Protein AF-A0A212D2F6-F1 (afdb_monomer_lite)

Organism: Cervus elaphus hippelaphus (NCBI:txid46360)

Foldseek 3Di:
DVQLQVQQQVLCVQQDDDPPDNGDGDDDDPDPDDDPVPPPDDDAPVVLSSVVSSVVSCCVVPVVPD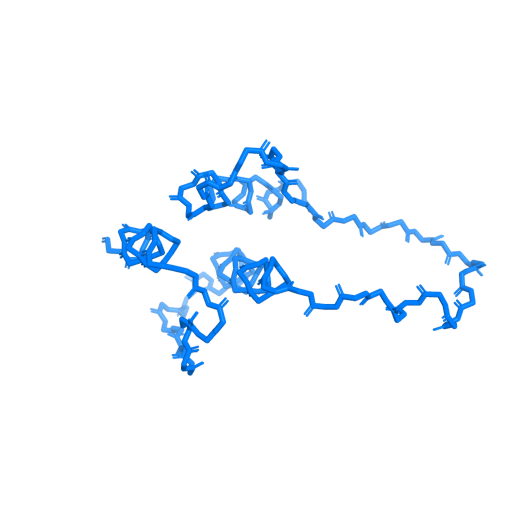PDDDDDPSCVRPDPSSVVSNVVSVD

Structure (mmCIF, N/CA/C/O backbone):
data_AF-A0A212D2F6-F1
#
_entry.id   AF-A0A212D2F6-F1
#
loop_
_atom_site.group_PDB
_atom_site.id
_atom_site.type_symbol
_atom_site.label_atom_id
_atom_site.label_alt_id
_atom_site.label_comp_id
_atom_site.label_asym_id
_atom_site.label_entity_id
_atom_site.label_seq_id
_atom_site.pdbx_PDB_ins_code
_atom_site.Cartn_x
_atom_site.Cartn_y
_atom_site.Cartn_z
_atom_site.occupancy
_atom_site.B_iso_or_equiv
_atom_site.auth_seq_id
_atom_site.auth_comp_id
_atom_site.auth_asym_id
_atom_site.auth_atom_id
_atom_site.pdbx_PDB_model_num
ATOM 1 N N . MET A 1 1 ? -8.514 5.526 14.166 1.00 77.62 1 MET A N 1
ATOM 2 C CA . MET A 1 1 ? -7.216 5.873 13.542 1.00 77.62 1 MET A CA 1
ATOM 3 C C . MET A 1 1 ? -6.162 4.790 13.714 1.00 77.62 1 MET A C 1
ATOM 5 O O . MET A 1 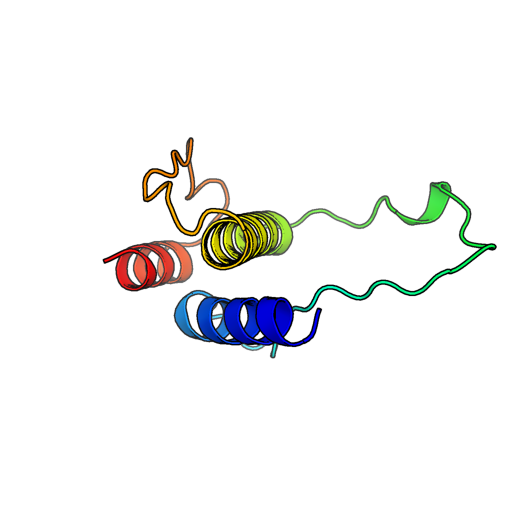1 ? -5.450 4.538 12.753 1.00 77.62 1 MET A O 1
ATOM 9 N N . GLU A 1 2 ? -6.064 4.128 14.873 1.00 85.25 2 GLU A N 1
ATOM 10 C CA . GLU A 1 2 ? -5.067 3.062 15.100 1.00 85.25 2 GLU A CA 1
ATOM 11 C C . GLU A 1 2 ? -5.165 1.898 14.102 1.00 85.25 2 GLU A C 1
ATOM 13 O O . GLU A 1 2 ? -4.144 1.464 13.581 1.00 85.25 2 GLU A O 1
ATOM 18 N N . GLU A 1 3 ? -6.379 1.447 13.776 1.00 87.38 3 GLU A N 1
ATOM 19 C CA . GLU A 1 3 ? -6.612 0.360 12.813 1.00 87.38 3 GLU A CA 1
ATOM 20 C C . GLU A 1 3 ? -6.091 0.694 11.407 1.00 87.38 3 GLU A C 1
ATOM 22 O O . GLU A 1 3 ? -5.298 -0.056 10.845 1.00 87.38 3 GLU A O 1
ATOM 27 N N . ILE A 1 4 ? -6.432 1.878 10.887 1.00 89.69 4 ILE A N 1
ATOM 28 C CA . ILE A 1 4 ? -5.936 2.369 9.592 1.00 89.69 4 ILE A CA 1
ATOM 29 C C . ILE A 1 4 ? -4.405 2.447 9.605 1.00 89.69 4 ILE A C 1
ATOM 31 O O . ILE A 1 4 ? -3.749 2.005 8.667 1.00 89.69 4 ILE A O 1
ATOM 35 N N . ASN A 1 5 ? -3.815 2.969 10.685 1.00 90.50 5 ASN A N 1
ATOM 36 C CA . ASN A 1 5 ? -2.361 3.063 10.808 1.00 90.50 5 ASN A CA 1
ATOM 37 C C . ASN A 1 5 ? -1.682 1.693 10.896 1.00 90.50 5 ASN A C 1
ATOM 39 O O . ASN A 1 5 ? -0.547 1.563 10.444 1.00 90.50 5 ASN A O 1
ATOM 43 N N . LYS A 1 6 ? -2.355 0.672 11.431 1.00 92.94 6 LYS A N 1
ATOM 44 C CA . LYS A 1 6 ? -1.860 -0.705 11.399 1.00 92.94 6 LYS A CA 1
ATOM 45 C C . LYS A 1 6 ? -1.791 -1.222 9.959 1.00 92.94 6 LYS A C 1
ATOM 47 O O . LYS A 1 6 ? -0.715 -1.629 9.533 1.00 92.94 6 LYS A O 1
ATOM 52 N N . ILE A 1 7 ? -2.877 -1.093 9.194 1.00 91.25 7 ILE A N 1
ATOM 53 C CA . ILE A 1 7 ? -2.926 -1.515 7.783 1.00 91.25 7 ILE A CA 1
ATOM 54 C C . ILE A 1 7 ? -1.874 -0.765 6.956 1.00 91.25 7 ILE A C 1
ATOM 56 O O . ILE A 1 7 ? -1.115 -1.369 6.204 1.00 91.25 7 ILE A O 1
ATOM 60 N N . ILE A 1 8 ? -1.759 0.553 7.146 1.00 92.56 8 ILE A N 1
ATOM 61 C CA . ILE A 1 8 ? -0.745 1.377 6.476 1.00 92.56 8 ILE A CA 1
ATOM 62 C C . ILE A 1 8 ? 0.673 0.864 6.759 1.00 92.56 8 ILE A C 1
ATOM 64 O O . ILE A 1 8 ? 1.486 0.786 5.839 1.00 92.56 8 ILE A O 1
ATOM 68 N N . ARG A 1 9 ? 0.990 0.530 8.017 1.00 92.75 9 ARG A N 1
ATOM 69 C CA . ARG A 1 9 ? 2.315 0.022 8.405 1.00 92.75 9 ARG A CA 1
ATOM 70 C C . ARG A 1 9 ? 2.602 -1.339 7.778 1.00 92.75 9 ARG A C 1
ATOM 72 O O . ARG A 1 9 ? 3.723 -1.558 7.318 1.00 92.75 9 ARG A O 1
ATOM 79 N N . ASP A 1 10 ? 1.608 -2.218 7.745 1.00 91.38 10 ASP A N 1
ATOM 80 C CA . ASP A 1 10 ? 1.735 -3.557 7.169 1.00 91.38 10 ASP A CA 1
ATOM 81 C C . ASP A 1 10 ? 1.954 -3.476 5.649 1.00 91.38 10 ASP A C 1
ATOM 83 O O . ASP A 1 10 ? 2.930 -4.029 5.131 1.00 91.38 10 ASP A O 1
ATOM 87 N N . LEU A 1 11 ? 1.142 -2.675 4.951 1.00 90.44 11 LEU A N 1
ATOM 88 C CA . LEU A 1 11 ? 1.304 -2.406 3.522 1.00 90.44 11 LEU A CA 1
ATOM 89 C C . LEU A 1 11 ? 2.662 -1.758 3.224 1.00 90.44 11 LEU A C 1
ATOM 91 O O . LEU A 1 11 ? 3.393 -2.258 2.373 1.00 90.44 11 LEU A O 1
ATOM 95 N N . TRP A 1 12 ? 3.059 -0.721 3.970 1.00 91.06 12 TRP A N 1
ATOM 96 C CA . TRP A 1 12 ? 4.347 -0.042 3.785 1.00 91.06 12 TRP A CA 1
ATOM 97 C C . TRP A 1 12 ? 5.535 -0.998 3.867 1.00 91.06 12 TRP A C 1
ATOM 99 O O . TRP A 1 12 ? 6.402 -0.971 2.997 1.00 91.06 12 TRP A O 1
ATOM 109 N N . ARG A 1 13 ? 5.561 -1.878 4.874 1.00 89.31 13 ARG A N 1
ATOM 110 C CA . ARG A 1 13 ? 6.631 -2.873 5.044 1.00 89.31 13 ARG A CA 1
ATOM 111 C C . ARG A 1 13 ? 6.662 -3.916 3.930 1.00 89.31 13 ARG A C 1
ATOM 113 O O . ARG A 1 13 ? 7.728 -4.452 3.635 1.00 89.31 13 ARG A O 1
ATOM 120 N N . SER A 1 14 ? 5.513 -4.217 3.331 1.00 87.50 14 SER A N 1
ATOM 121 C CA . SER A 1 14 ? 5.430 -5.160 2.214 1.00 87.50 14 SER A CA 1
ATOM 122 C C . SER A 1 14 ? 5.892 -4.546 0.886 1.00 87.50 14 SER A C 1
ATOM 124 O O . SER A 1 14 ? 6.513 -5.243 0.082 1.00 87.50 14 SER A O 1
ATOM 126 N N . THR A 1 15 ? 5.653 -3.245 0.678 1.00 88.31 15 THR A N 1
ATOM 127 C CA . THR A 1 15 ? 5.880 -2.575 -0.610 1.00 88.31 15 THR A CA 1
ATOM 128 C C . THR A 1 15 ? 7.160 -1.749 -0.680 1.00 88.31 15 THR A C 1
ATOM 130 O O . THR A 1 15 ? 7.771 -1.699 -1.740 1.00 88.31 15 THR A O 1
ATOM 133 N N . TYR A 1 16 ? 7.561 -1.074 0.404 1.00 89.25 16 TYR A N 1
ATOM 134 C CA . TYR A 1 16 ? 8.725 -0.188 0.395 1.00 89.25 16 TYR A CA 1
ATOM 135 C C . TYR A 1 16 ? 10.015 -0.956 0.685 1.00 89.25 16 TYR A C 1
ATOM 137 O O . TYR A 1 16 ? 10.127 -1.642 1.700 1.00 89.25 16 TYR A O 1
ATOM 145 N N . ARG A 1 17 ? 11.013 -0.811 -0.188 1.00 88.00 17 ARG A N 1
ATOM 146 C CA . ARG A 1 17 ? 12.326 -1.470 -0.068 1.00 88.00 17 ARG A CA 1
ATOM 147 C C . ARG A 1 17 ? 13.459 -0.559 0.398 1.00 88.00 17 ARG A C 1
ATOM 149 O O . ARG A 1 17 ? 14.547 -1.046 0.694 1.00 88.00 17 ARG A O 1
ATOM 156 N N . GLY A 1 18 ? 13.212 0.744 0.519 1.00 84.25 18 GLY A N 1
ATOM 157 C CA . GLY A 1 18 ? 14.204 1.680 1.047 1.00 84.25 18 GLY A CA 1
ATOM 158 C C . GLY A 1 18 ? 14.451 1.492 2.550 1.00 84.25 18 GLY A C 1
ATOM 159 O O . GLY A 1 18 ? 13.551 1.139 3.308 1.00 84.25 18 GLY A O 1
ATOM 160 N N . GLN A 1 19 ? 15.680 1.759 2.998 1.00 82.56 19 GLN A N 1
ATOM 161 C CA . GLN A 1 19 ? 16.081 1.680 4.416 1.00 82.56 19 GLN A CA 1
ATOM 162 C C . GLN A 1 19 ? 15.941 3.016 5.167 1.00 82.56 19 GLN A C 1
ATOM 164 O O . GLN A 1 19 ? 16.222 3.110 6.357 1.00 82.56 19 GLN A O 1
ATOM 169 N N . ASP A 1 20 ? 15.533 4.069 4.467 1.00 85.06 20 ASP A N 1
ATOM 170 C CA . ASP A 1 20 ? 15.447 5.450 4.944 1.00 85.06 20 ASP A CA 1
ATOM 171 C C . ASP A 1 20 ? 14.103 5.797 5.606 1.00 85.06 20 ASP A C 1
ATOM 173 O O . ASP A 1 20 ? 13.983 6.855 6.227 1.00 85.06 20 ASP A O 1
ATOM 177 N N . ILE A 1 21 ? 13.087 4.934 5.483 1.00 86.75 21 ILE A N 1
ATOM 178 C CA . ILE A 1 21 ? 11.808 5.068 6.189 1.00 86.75 21 ILE A CA 1
ATOM 179 C C . ILE A 1 21 ? 11.415 3.744 6.822 1.00 86.75 21 ILE A C 1
ATOM 181 O O . ILE A 1 21 ? 11.168 2.763 6.127 1.00 86.75 21 ILE A O 1
ATOM 185 N N . GLU A 1 22 ? 11.223 3.769 8.135 1.00 86.25 22 GLU A N 1
ATOM 186 C CA . GLU A 1 22 ? 10.724 2.617 8.879 1.00 86.25 22 GLU A CA 1
ATOM 187 C C . GLU A 1 22 ? 9.211 2.402 8.697 1.00 86.25 22 GLU A C 1
ATOM 189 O O . GLU A 1 22 ? 8.757 1.280 8.474 1.00 86.25 22 GLU A O 1
ATOM 194 N N . TYR A 1 23 ? 8.417 3.472 8.800 1.00 86.75 23 TYR A N 1
ATOM 195 C CA . TYR A 1 23 ? 6.972 3.435 8.595 1.00 86.75 23 TYR A CA 1
ATOM 196 C C . TYR A 1 23 ? 6.408 4.810 8.235 1.00 86.75 23 TYR A C 1
ATOM 198 O O . TYR A 1 23 ? 7.024 5.849 8.481 1.00 86.75 23 TYR A O 1
ATOM 206 N N . ILE A 1 24 ? 5.191 4.800 7.699 1.00 89.62 24 ILE A N 1
ATOM 207 C CA . ILE A 1 24 ? 4.340 5.979 7.549 1.00 89.62 24 ILE A CA 1
ATOM 208 C C . ILE A 1 24 ? 3.082 5.805 8.406 1.00 89.62 24 ILE A C 1
ATOM 210 O O . ILE A 1 24 ? 2.667 4.684 8.698 1.00 89.62 24 ILE A O 1
ATOM 214 N N . GLU A 1 25 ? 2.485 6.911 8.836 1.00 88.81 25 GLU A N 1
ATOM 215 C CA . GLU A 1 25 ? 1.221 6.908 9.570 1.00 88.81 25 GLU A CA 1
ATOM 216 C C . GLU A 1 25 ? 0.459 8.213 9.345 1.00 88.81 25 GLU A C 1
ATOM 218 O O . GLU A 1 25 ? 1.044 9.253 9.034 1.00 88.81 25 GLU A O 1
ATOM 223 N N . ILE A 1 26 ? -0.855 8.158 9.531 1.00 85.81 26 ILE A N 1
ATOM 224 C CA . ILE A 1 26 ? -1.717 9.331 9.561 1.00 85.81 26 ILE A CA 1
ATOM 225 C C . ILE A 1 26 ? -1.837 9.793 11.012 1.00 85.81 26 ILE A C 1
ATOM 227 O O . ILE A 1 26 ? -2.264 9.035 11.887 1.00 85.81 26 ILE A O 1
ATOM 231 N N . ARG A 1 27 ? -1.509 11.063 11.251 1.00 82.38 27 ARG A N 1
ATOM 232 C CA . ARG A 1 27 ? -1.777 11.759 12.512 1.00 82.38 27 ARG A CA 1
ATOM 233 C C . ARG A 1 27 ? -2.873 12.789 12.296 1.00 82.38 27 ARG A C 1
ATOM 235 O O . ARG A 1 27 ? -2.851 13.516 11.306 1.00 82.38 27 ARG A O 1
ATOM 242 N N . SER A 1 28 ? -3.828 12.831 13.214 1.00 71.25 28 SER A N 1
ATOM 243 C CA . SER A 1 28 ? -4.892 13.831 13.240 1.00 71.25 28 SER A CA 1
ATOM 244 C C . SER A 1 28 ? -4.769 14.631 14.532 1.00 71.25 28 SER A C 1
ATOM 246 O O . SER A 1 28 ? -5.534 14.417 15.470 1.00 71.25 28 SER A O 1
ATOM 248 N N . ASP A 1 29 ? -3.773 15.509 14.590 1.00 69.81 29 ASP A N 1
ATOM 249 C CA . ASP A 1 29 ? -3.664 16.487 15.668 1.00 69.81 29 ASP A CA 1
ATOM 250 C C . ASP A 1 29 ? -4.509 17.711 15.285 1.00 69.81 29 ASP A C 1
ATOM 252 O O . ASP A 1 29 ? -4.465 18.182 14.144 1.00 69.81 29 ASP A O 1
ATOM 256 N N . ALA A 1 30 ? -5.325 18.209 16.214 1.00 55.75 30 ALA A N 1
ATOM 257 C CA . ALA A 1 30 ? -6.090 19.439 16.031 1.00 55.75 30 ALA A CA 1
ATOM 258 C C . ALA A 1 30 ? -5.161 20.649 16.226 1.00 55.75 30 ALA A C 1
ATOM 260 O O . ALA A 1 30 ? -5.209 21.319 17.251 1.00 55.75 30 ALA A O 1
ATOM 261 N N . ASP A 1 31 ? -4.258 20.891 15.275 1.00 55.03 31 ASP A N 1
ATOM 262 C CA . ASP A 1 31 ? -3.310 22.004 15.361 1.00 55.03 31 ASP A CA 1
ATOM 263 C C . ASP A 1 31 ? -3.934 23.295 14.805 1.00 55.03 31 ASP A C 1
ATOM 265 O O . ASP A 1 31 ? -3.987 23.524 13.594 1.00 55.03 31 ASP A O 1
ATOM 269 N N . GLU A 1 32 ? -4.398 24.163 15.707 1.00 55.59 32 GLU A N 1
ATOM 270 C CA . GLU A 1 32 ? -5.024 25.461 15.402 1.00 55.59 32 GLU A CA 1
ATOM 271 C C . GLU A 1 32 ? -4.055 26.519 14.817 1.00 55.59 32 GLU A C 1
ATOM 273 O O . GLU A 1 32 ? -4.488 27.629 14.523 1.00 55.59 32 GLU A O 1
ATOM 278 N N . ASN A 1 33 ? -2.760 26.227 14.608 1.00 54.81 33 ASN A N 1
ATOM 279 C CA . ASN A 1 33 ? -1.746 27.273 14.364 1.00 54.81 33 ASN A CA 1
ATOM 280 C C . ASN A 1 33 ? -0.730 27.038 13.222 1.00 54.81 33 ASN A C 1
ATOM 282 O O . ASN A 1 33 ? 0.312 27.694 13.194 1.00 54.81 33 ASN A O 1
ATOM 286 N N . VAL A 1 34 ? -0.989 26.165 12.239 1.00 58.16 34 VAL A N 1
ATOM 287 C CA . VAL A 1 34 ? -0.020 25.938 11.141 1.00 58.16 34 VAL A CA 1
ATOM 288 C C . VAL A 1 34 ? -0.377 26.719 9.869 1.00 58.16 34 VAL A C 1
ATOM 290 O O . VAL A 1 34 ? -1.277 26.350 9.112 1.00 58.16 34 VAL A O 1
ATOM 293 N N . SER A 1 35 ? 0.385 27.784 9.601 1.00 58.03 35 SER A N 1
ATOM 294 C CA . SER A 1 35 ? 0.322 28.599 8.381 1.00 58.03 35 SER A CA 1
ATOM 295 C C . SER A 1 35 ? 0.525 27.762 7.107 1.00 58.03 35 SER A C 1
ATOM 297 O O . SER A 1 35 ? 1.486 27.003 6.977 1.00 58.03 35 SER A O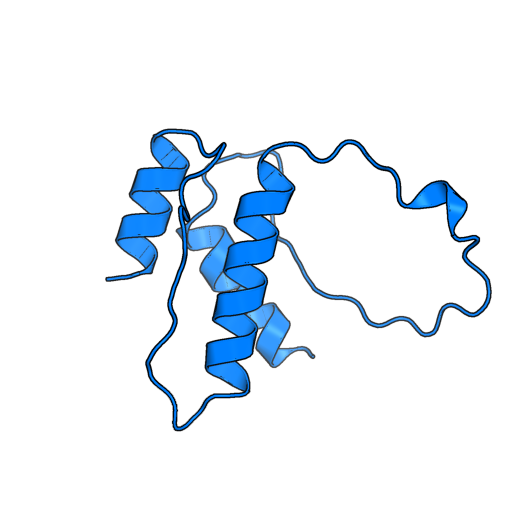 1
ATOM 299 N N . ALA A 1 36 ? -0.363 27.939 6.123 1.00 58.41 36 ALA A N 1
ATOM 300 C CA . ALA A 1 36 ? -0.443 27.156 4.880 1.00 58.41 36 ALA A CA 1
ATOM 301 C C . ALA A 1 36 ? 0.820 27.178 3.984 1.00 58.41 36 ALA A C 1
ATOM 303 O O . ALA A 1 36 ? 0.921 26.393 3.040 1.00 58.41 36 ALA A O 1
ATOM 304 N N . SER A 1 37 ? 1.786 28.052 4.267 1.00 54.69 37 SER A N 1
ATOM 305 C CA . SER A 1 37 ? 3.004 28.264 3.481 1.00 54.69 37 SER A CA 1
ATOM 306 C C . SER A 1 37 ? 4.077 27.177 3.642 1.00 54.69 37 SER A C 1
ATOM 308 O O . SER A 1 37 ? 4.892 27.018 2.738 1.00 54.69 37 SER A O 1
ATOM 310 N N . ASP A 1 38 ? 4.068 26.390 4.727 1.00 54.88 38 ASP A N 1
ATOM 311 C CA . ASP A 1 38 ? 5.123 25.393 5.020 1.00 54.88 38 ASP A CA 1
ATOM 312 C C . ASP A 1 38 ? 4.883 23.996 4.411 1.00 54.88 38 ASP A C 1
ATOM 314 O O . ASP A 1 38 ? 5.714 23.088 4.516 1.00 54.88 38 ASP A O 1
ATOM 318 N N . LYS A 1 39 ? 3.742 23.792 3.738 1.00 57.31 39 LYS A N 1
ATOM 319 C CA . LYS A 1 39 ? 3.366 22.483 3.173 1.00 57.31 39 LYS A CA 1
ATOM 320 C C . LYS A 1 39 ? 4.000 22.177 1.814 1.00 57.31 39 LYS A C 1
ATOM 322 O O . LYS A 1 39 ? 3.832 21.071 1.309 1.00 57.31 39 LYS A O 1
ATOM 327 N N . ARG A 1 40 ? 4.754 23.097 1.201 1.00 49.31 40 ARG A N 1
ATOM 328 C CA . ARG A 1 40 ? 5.420 22.848 -0.092 1.00 49.31 40 ARG A CA 1
ATOM 329 C C . ARG A 1 40 ? 6.774 22.158 0.105 1.00 49.31 40 ARG A C 1
ATOM 331 O O . ARG A 1 40 ? 7.814 22.694 -0.259 1.00 49.31 40 ARG A O 1
ATOM 338 N N . ARG A 1 41 ? 6.767 20.966 0.707 1.00 52.44 41 ARG A N 1
ATOM 339 C CA . ARG A 1 41 ? 7.960 20.111 0.809 1.00 52.44 41 ARG A CA 1
ATOM 340 C C . ARG A 1 41 ? 8.144 19.315 -0.483 1.00 52.44 41 ARG A C 1
ATOM 342 O O . ARG A 1 41 ? 7.172 18.951 -1.132 1.00 52.44 41 ARG A O 1
ATOM 349 N N . ASN A 1 42 ? 9.399 19.091 -0.861 1.00 46.41 42 ASN A N 1
ATOM 350 C CA . ASN A 1 42 ? 9.819 18.431 -2.096 1.00 46.41 42 ASN A CA 1
ATOM 351 C C . ASN A 1 42 ? 9.134 17.056 -2.263 1.00 46.41 42 ASN A C 1
ATOM 353 O O . ASN A 1 42 ? 9.456 16.105 -1.550 1.00 46.41 42 ASN A O 1
ATOM 357 N N . TYR A 1 43 ? 8.166 16.969 -3.177 1.00 47.38 43 TYR A N 1
ATOM 358 C CA . TYR A 1 43 ? 7.341 15.785 -3.426 1.00 47.38 43 TYR A CA 1
ATOM 359 C C . TYR A 1 43 ? 8.111 14.760 -4.271 1.00 47.38 43 TYR A C 1
ATOM 361 O O . TYR A 1 43 ? 7.832 14.572 -5.450 1.00 47.38 43 TYR A O 1
ATOM 369 N N . ASN A 1 44 ? 9.121 14.119 -3.686 1.00 54.50 44 ASN A N 1
ATOM 370 C CA . ASN A 1 44 ? 9.809 12.998 -4.326 1.00 54.50 44 ASN A CA 1
ATOM 371 C C . ASN A 1 44 ? 8.994 11.706 -4.168 1.00 54.50 44 ASN A C 1
ATOM 373 O O . ASN A 1 44 ? 8.356 11.521 -3.132 1.00 54.50 44 ASN A O 1
ATOM 377 N N . TYR A 1 45 ? 9.059 10.840 -5.190 1.00 58.12 45 TYR A N 1
ATOM 378 C CA . TYR A 1 45 ? 8.716 9.402 -5.266 1.00 58.12 45 TYR A CA 1
ATOM 379 C C . TYR A 1 45 ? 7.966 8.777 -4.065 1.00 58.12 45 TYR A C 1
ATOM 381 O O . TYR A 1 45 ? 6.851 8.280 -4.216 1.00 58.12 45 TYR A O 1
ATOM 389 N N . ARG A 1 46 ? 8.544 8.853 -2.861 1.00 58.69 46 ARG A N 1
ATOM 390 C CA . ARG A 1 46 ? 7.979 8.426 -1.570 1.00 58.69 46 ARG A CA 1
ATOM 391 C C . ARG A 1 46 ? 6.534 8.889 -1.346 1.00 58.69 46 ARG A C 1
ATOM 393 O O . ARG A 1 46 ? 5.747 8.147 -0.770 1.00 58.69 46 ARG A O 1
ATOM 400 N N . VAL A 1 47 ? 6.161 10.084 -1.814 1.00 67.38 47 VAL A N 1
ATOM 401 C CA . VAL A 1 47 ? 4.783 10.593 -1.681 1.00 67.38 47 VAL A CA 1
ATOM 402 C C . VAL A 1 47 ? 3.800 9.819 -2.563 1.00 67.38 47 VAL A C 1
ATOM 404 O O . VAL A 1 47 ? 2.665 9.606 -2.142 1.00 67.38 47 VAL A O 1
ATOM 407 N N . VAL A 1 48 ? 4.217 9.357 -3.749 1.00 75.44 48 VAL A N 1
ATOM 408 C CA . VAL A 1 48 ? 3.349 8.577 -4.648 1.00 75.44 48 VAL A CA 1
ATOM 409 C C . VAL A 1 48 ? 3.013 7.236 -4.003 1.00 75.44 48 VAL A C 1
ATOM 411 O O . VAL A 1 48 ? 1.832 6.947 -3.806 1.00 75.44 48 VAL A O 1
ATOM 414 N N . LEU A 1 49 ? 4.029 6.481 -3.568 1.00 82.44 49 LEU A N 1
ATOM 415 C CA . LEU A 1 49 ? 3.828 5.197 -2.889 1.00 82.44 49 LEU A CA 1
ATOM 416 C C . LEU A 1 49 ? 3.029 5.360 -1.587 1.00 82.44 49 LEU A C 1
ATOM 418 O O . LEU A 1 49 ? 2.071 4.625 -1.356 1.00 82.44 49 LEU A O 1
ATOM 422 N N . ALA A 1 50 ? 3.357 6.370 -0.772 1.00 84.62 50 ALA A N 1
ATOM 423 C CA . ALA A 1 50 ? 2.612 6.659 0.452 1.00 84.62 50 ALA A CA 1
ATOM 424 C C . ALA A 1 50 ? 1.136 6.973 0.164 1.00 84.62 50 ALA A C 1
ATOM 426 O O . ALA A 1 50 ? 0.252 6.471 0.856 1.00 84.62 50 ALA A O 1
ATOM 427 N N . SER A 1 51 ? 0.851 7.764 -0.877 1.00 85.94 51 SER A N 1
ATOM 428 C CA . SER A 1 51 ? -0.525 8.092 -1.260 1.00 85.94 51 SER A CA 1
ATOM 429 C C . SER A 1 51 ? -1.316 6.861 -1.703 1.00 85.94 51 SER A C 1
ATOM 431 O O . SER A 1 51 ? -2.501 6.753 -1.390 1.00 85.94 51 SER A O 1
ATOM 433 N N . LEU A 1 52 ? -0.666 5.917 -2.388 1.00 87.31 52 LEU A N 1
ATOM 434 C CA . LEU A 1 52 ? -1.290 4.680 -2.837 1.00 87.31 52 LEU A CA 1
ATOM 435 C C . LEU A 1 52 ? -1.632 3.762 -1.658 1.00 87.31 52 LEU A C 1
ATOM 437 O O . LEU A 1 52 ? -2.765 3.301 -1.550 1.00 87.31 52 LEU A O 1
ATOM 441 N N . ILE A 1 53 ? -0.684 3.570 -0.741 1.00 89.94 53 ILE A N 1
ATOM 442 C CA . ILE A 1 53 ? -0.876 2.763 0.471 1.00 89.94 53 ILE A CA 1
ATOM 443 C C . ILE A 1 53 ? -1.996 3.331 1.342 1.00 89.94 53 ILE A C 1
ATOM 445 O O . ILE A 1 53 ? -2.843 2.584 1.823 1.00 89.94 53 ILE A O 1
ATOM 449 N N . ILE A 1 54 ? -2.048 4.655 1.509 1.00 89.94 54 ILE A N 1
ATOM 450 C CA . ILE A 1 54 ? -3.122 5.303 2.269 1.00 89.94 54 ILE A CA 1
ATOM 451 C C . ILE A 1 54 ? -4.483 5.050 1.608 1.00 89.94 54 ILE A C 1
ATOM 453 O O . ILE A 1 54 ? -5.444 4.741 2.306 1.00 89.94 54 ILE A O 1
ATOM 457 N N . ARG A 1 55 ? -4.584 5.137 0.273 1.00 89.31 55 ARG A N 1
ATOM 458 C CA . ARG A 1 55 ? -5.836 4.834 -0.444 1.00 89.31 55 ARG A CA 1
ATOM 459 C C . ARG A 1 55 ? -6.269 3.383 -0.254 1.00 89.31 55 ARG A C 1
ATOM 461 O O . ARG A 1 55 ? -7.449 3.155 -0.013 1.00 89.31 55 ARG A O 1
ATOM 468 N N . LEU A 1 56 ? -5.332 2.436 -0.325 1.00 87.94 56 LEU A N 1
ATOM 469 C CA . LEU A 1 56 ? -5.598 1.015 -0.089 1.00 87.94 56 LEU A CA 1
ATOM 470 C C . LEU A 1 56 ? -6.099 0.774 1.339 1.00 87.94 56 LEU A C 1
ATOM 472 O O . LEU A 1 56 ? -7.163 0.191 1.514 1.00 87.94 56 LEU A O 1
ATOM 476 N N . ALA A 1 57 ? -5.409 1.312 2.347 1.00 89.06 57 A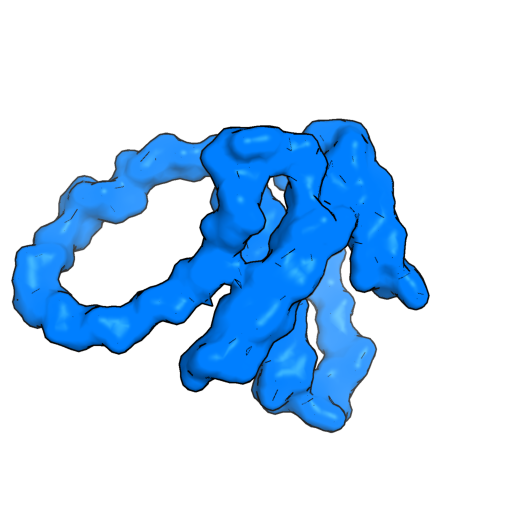LA A N 1
ATOM 477 C CA . ALA A 1 57 ? -5.806 1.155 3.745 1.00 89.06 57 ALA A CA 1
ATOM 478 C C . ALA A 1 57 ? -7.180 1.776 4.048 1.00 89.06 57 ALA A C 1
ATOM 480 O O . ALA A 1 57 ? -7.980 1.213 4.796 1.00 89.06 57 ALA A O 1
ATOM 481 N N . LEU A 1 58 ? -7.480 2.935 3.453 1.00 88.94 58 LEU A N 1
ATOM 482 C CA . LEU A 1 58 ? -8.795 3.563 3.578 1.00 88.94 58 LEU A CA 1
ATOM 483 C C . LEU A 1 58 ? -9.881 2.739 2.882 1.00 88.94 58 LEU A C 1
ATOM 485 O O . LEU A 1 58 ? -10.959 2.582 3.448 1.00 88.94 58 LEU A O 1
ATOM 489 N N . ALA A 1 59 ? -9.610 2.205 1.689 1.00 87.62 59 ALA A N 1
ATOM 490 C CA . ALA A 1 59 ? -10.548 1.336 0.989 1.00 87.62 59 ALA A CA 1
ATOM 491 C C . ALA A 1 59 ? -10.833 0.065 1.804 1.00 87.62 59 ALA A C 1
ATOM 493 O O . ALA A 1 59 ? -11.990 -0.273 2.017 1.00 87.62 59 ALA A O 1
ATOM 494 N N . GLU A 1 60 ? -9.807 -0.584 2.350 1.00 85.00 60 GLU A N 1
ATOM 495 C CA . GLU A 1 60 ? -9.973 -1.772 3.194 1.00 85.00 60 GLU A CA 1
ATOM 496 C C . GLU A 1 60 ? -10.810 -1.480 4.450 1.00 85.00 60 GLU A C 1
ATOM 498 O O . GLU A 1 60 ? -11.713 -2.241 4.790 1.00 85.00 60 GLU A O 1
ATOM 503 N N . THR A 1 61 ? -10.578 -0.334 5.098 1.00 85.31 61 THR A N 1
ATOM 504 C CA . THR A 1 61 ? -11.280 0.026 6.342 1.00 85.31 61 THR A CA 1
ATOM 505 C C . THR A 1 61 ? -12.722 0.490 6.106 1.00 85.31 61 THR A C 1
ATOM 507 O O . THR A 1 61 ? -13.623 0.154 6.872 1.00 85.31 61 THR A O 1
ATOM 510 N N . PHE A 1 62 ? -12.962 1.307 5.075 1.00 84.56 62 PHE A N 1
ATOM 511 C CA . PHE A 1 62 ? -14.246 1.995 4.881 1.00 84.56 62 PHE A CA 1
ATOM 512 C C . PHE A 1 62 ? -15.123 1.378 3.788 1.00 84.56 62 PHE A C 1
ATOM 514 O O . PHE A 1 62 ? -16.331 1.617 3.773 1.00 84.56 62 PHE A O 1
ATOM 521 N N . CYS A 1 63 ? -14.558 0.583 2.879 1.00 82.19 63 CYS A N 1
ATOM 522 C CA . CYS A 1 63 ? -15.275 -0.006 1.750 1.00 82.19 63 CYS A CA 1
ATOM 523 C C . CYS A 1 63 ? -15.555 -1.504 1.950 1.00 82.19 63 CYS A C 1
ATOM 525 O O . CYS A 1 63 ? -15.441 -2.276 1.002 1.00 82.19 63 CYS A O 1
ATOM 527 N N . LEU A 1 64 ? -16.015 -1.903 3.146 1.00 66.19 64 LEU A N 1
ATOM 528 C CA . LEU A 1 64 ? -16.313 -3.297 3.544 1.00 66.19 64 LEU A CA 1
ATOM 529 C C . LEU A 1 64 ? -17.213 -4.093 2.563 1.00 66.19 64 LEU A C 1
ATOM 531 O O . LEU A 1 64 ? -17.257 -5.319 2.625 1.00 66.19 64 LEU A O 1
ATOM 535 N N . ASN A 1 65 ? -17.904 -3.423 1.632 1.00 70.12 65 ASN A N 1
ATOM 536 C CA . ASN A 1 65 ? -18.767 -4.031 0.611 1.00 70.12 65 ASN A CA 1
ATOM 537 C C . ASN A 1 65 ? -18.420 -3.632 -0.841 1.00 70.12 65 ASN A C 1
ATOM 539 O O . ASN A 1 65 ? -19.196 -3.926 -1.749 1.00 70.12 65 ASN A O 1
ATOM 543 N N . CYS A 1 66 ? -17.283 -2.974 -1.087 1.00 67.12 66 CYS A N 1
ATOM 544 C CA . CYS A 1 66 ? -16.813 -2.630 -2.431 1.00 67.12 66 CYS A CA 1
ATOM 545 C C . CYS A 1 66 ? -15.380 -3.143 -2.627 1.00 67.12 66 CYS A C 1
ATOM 547 O O . CYS A 1 66 ? -14.417 -2.488 -2.244 1.00 67.12 66 CYS A O 1
ATOM 549 N N . GLY A 1 67 ? -15.244 -4.326 -3.232 1.00 69.81 67 GLY A N 1
ATOM 550 C CA . GLY A 1 67 ? -13.951 -4.965 -3.514 1.00 69.81 67 GLY A CA 1
ATOM 551 C C . GLY A 1 67 ? -13.288 -4.510 -4.818 1.00 69.81 67 GLY A C 1
ATOM 552 O O . GLY A 1 67 ? -12.486 -5.251 -5.375 1.00 69.81 67 GLY A O 1
ATOM 553 N N . ILE A 1 68 ? -13.664 -3.346 -5.358 1.00 81.88 68 ILE A N 1
ATOM 554 C CA . ILE A 1 68 ? -13.123 -2.837 -6.623 1.00 81.88 68 ILE A CA 1
ATOM 555 C C . ILE A 1 68 ? -12.433 -1.503 -6.362 1.00 81.88 68 ILE A C 1
ATOM 557 O O . ILE A 1 68 ? -13.076 -0.520 -5.995 1.00 81.88 68 ILE A O 1
ATOM 561 N N . LEU A 1 69 ? -11.125 -1.467 -6.611 1.00 82.88 69 LEU A N 1
ATOM 562 C CA . LEU A 1 69 ? -10.312 -0.259 -6.585 1.00 82.88 69 LEU A CA 1
ATOM 563 C C . LEU A 1 69 ? -9.566 -0.141 -7.915 1.00 82.88 69 LEU A C 1
ATOM 565 O O . LEU A 1 69 ? -8.808 -1.031 -8.289 1.00 82.88 69 LEU A O 1
ATOM 569 N N . ALA A 1 70 ? -9.789 0.958 -8.633 1.00 85.88 70 ALA A N 1
ATOM 570 C CA . ALA A 1 70 ? -9.059 1.265 -9.856 1.00 85.88 70 ALA A CA 1
ATOM 571 C C . ALA A 1 70 ? -7.855 2.154 -9.528 1.00 85.88 70 ALA A C 1
ATOM 573 O O . ALA A 1 70 ? -7.995 3.180 -8.858 1.00 85.88 70 ALA A O 1
ATOM 574 N N . LEU A 1 71 ? -6.680 1.759 -10.010 1.00 86.50 71 LEU A N 1
ATOM 575 C CA . LEU A 1 71 ? -5.434 2.497 -9.855 1.00 86.50 71 LEU A CA 1
ATOM 576 C C . LEU A 1 71 ? -4.935 2.884 -11.246 1.00 86.50 71 LEU A C 1
ATOM 578 O O . LEU A 1 71 ? -4.563 2.009 -12.022 1.00 86.50 71 LEU A O 1
ATOM 582 N N . ASP A 1 72 ? -4.961 4.177 -11.563 1.00 87.50 72 ASP A N 1
ATOM 583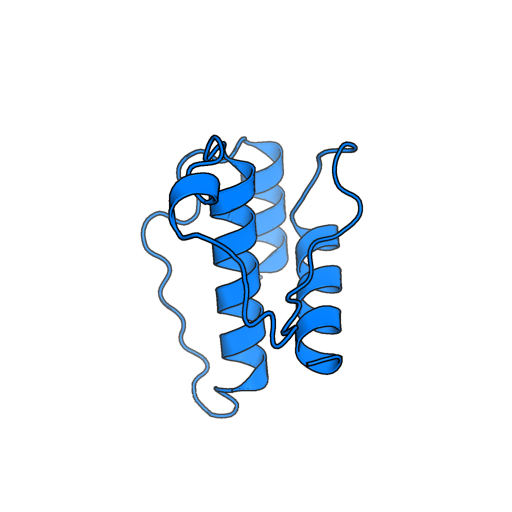 C CA . ASP A 1 72 ? -4.442 4.691 -12.832 1.00 87.50 72 ASP A CA 1
ATOM 584 C C . ASP A 1 72 ? -2.940 4.974 -12.699 1.00 87.50 72 ASP A C 1
ATOM 586 O O . ASP A 1 72 ? -2.525 5.696 -11.789 1.00 87.50 72 ASP A O 1
ATOM 590 N N . GLU A 1 73 ? -2.136 4.350 -13.561 1.00 87.62 73 GLU A N 1
ATOM 591 C CA . GLU A 1 73 ? -0.667 4.435 -13.577 1.00 87.62 73 GLU A CA 1
ATOM 592 C C . GLU A 1 73 ? 0.008 4.295 -12.182 1.00 87.62 73 GLU A C 1
ATOM 594 O O . GLU A 1 73 ? 0.805 5.157 -11.776 1.00 87.62 73 GLU A O 1
ATOM 599 N N . PRO A 1 74 ? -0.265 3.208 -11.417 1.00 85.50 74 PRO A N 1
ATOM 600 C CA . PRO A 1 74 ? 0.164 3.060 -10.017 1.00 85.50 74 PRO A CA 1
ATOM 601 C C . PRO A 1 74 ? 1.683 3.030 -9.817 1.00 85.50 74 PRO A C 1
ATOM 603 O O . PRO A 1 74 ? 2.166 3.226 -8.704 1.00 85.50 74 PRO A O 1
ATOM 606 N N . THR A 1 75 ? 2.440 2.781 -10.884 1.00 87.62 75 THR A N 1
ATOM 607 C CA . THR A 1 75 ? 3.901 2.672 -10.879 1.00 87.62 75 THR A CA 1
ATOM 608 C C . THR A 1 75 ? 4.609 3.977 -11.234 1.00 87.62 75 THR A C 1
ATOM 610 O O . THR A 1 75 ? 5.838 4.006 -11.305 1.00 87.62 75 THR A O 1
ATOM 613 N N . THR A 1 76 ? 3.867 5.064 -11.469 1.00 86.25 76 THR A N 1
ATOM 614 C CA . THR A 1 76 ? 4.439 6.363 -11.841 1.00 86.25 76 THR A CA 1
ATOM 615 C C . THR A 1 76 ? 5.485 6.812 -10.821 1.00 86.25 76 THR A C 1
ATOM 617 O O . THR A 1 76 ? 5.203 6.934 -9.631 1.00 86.25 76 THR A O 1
ATOM 620 N N . ASN A 1 77 ? 6.695 7.106 -11.301 1.00 80.25 77 ASN A N 1
ATOM 621 C CA . ASN A 1 77 ? 7.849 7.520 -10.498 1.00 80.25 77 ASN A CA 1
ATOM 622 C C . ASN A 1 77 ? 8.357 6.487 -9.474 1.00 80.25 77 ASN A C 1
ATOM 624 O O . ASN A 1 77 ? 9.183 6.871 -8.649 1.00 80.25 77 ASN A O 1
ATOM 628 N N . LEU A 1 78 ? 7.909 5.224 -9.506 1.00 83.56 78 LEU A N 1
ATOM 629 C CA . LEU A 1 78 ? 8.471 4.160 -8.667 1.00 83.56 78 LEU A CA 1
ATOM 630 C C . LEU A 1 78 ? 9.710 3.530 -9.328 1.00 83.56 78 LEU A C 1
ATOM 632 O O . LEU A 1 78 ? 9.789 3.419 -10.552 1.00 83.56 78 LEU A O 1
ATOM 636 N N . ASP A 1 79 ? 10.674 3.096 -8.516 1.00 87.00 79 ASP A N 1
ATOM 637 C CA . ASP A 1 79 ? 11.773 2.252 -8.992 1.00 87.00 79 ASP A CA 1
ATOM 638 C C . ASP A 1 79 ? 11.320 0.791 -9.172 1.00 87.00 79 ASP A C 1
ATOM 640 O O . ASP A 1 79 ? 10.246 0.378 -8.729 1.00 87.00 79 ASP A O 1
ATOM 644 N N . ARG A 1 80 ? 12.152 -0.014 -9.838 1.00 87.88 80 ARG A N 1
ATOM 645 C CA . ARG A 1 80 ? 11.808 -1.398 -10.183 1.00 87.88 80 ARG A CA 1
ATOM 646 C C . ARG A 1 80 ? 11.514 -2.272 -8.959 1.00 87.88 80 ARG A C 1
ATOM 648 O O . ARG A 1 80 ? 10.574 -3.059 -8.999 1.00 87.88 80 ARG A O 1
ATOM 655 N N . GLU A 1 81 ? 12.285 -2.127 -7.884 1.00 88.94 81 GLU A N 1
ATOM 656 C CA . GLU A 1 81 ? 12.121 -2.939 -6.671 1.00 88.94 81 GLU A CA 1
ATOM 657 C C . GLU A 1 81 ? 10.780 -2.664 -5.984 1.00 88.94 81 GLU A C 1
ATOM 659 O O . GLU A 1 81 ? 10.096 -3.589 -5.537 1.00 88.94 81 GLU A O 1
ATOM 664 N N . ASN A 1 82 ? 10.375 -1.394 -5.928 1.00 85.69 82 ASN A N 1
ATOM 665 C CA . ASN A 1 82 ? 9.107 -0.996 -5.333 1.00 85.69 82 ASN A CA 1
ATOM 666 C C . ASN A 1 82 ? 7.918 -1.297 -6.259 1.00 85.69 82 ASN A C 1
ATOM 668 O O . ASN A 1 82 ? 6.842 -1.609 -5.757 1.00 85.69 82 ASN A O 1
ATOM 672 N N . ILE A 1 83 ? 8.103 -1.303 -7.586 1.00 88.06 83 ILE A N 1
ATOM 673 C CA . ILE A 1 83 ? 7.100 -1.816 -8.539 1.00 88.06 83 ILE A CA 1
ATOM 674 C C . ILE A 1 83 ? 6.842 -3.306 -8.303 1.00 88.06 83 ILE A C 1
ATOM 676 O O . ILE A 1 83 ? 5.691 -3.712 -8.157 1.00 88.06 83 ILE A O 1
ATOM 680 N N . GLU A 1 84 ? 7.898 -4.120 -8.247 1.00 91.19 84 GLU A N 1
ATOM 681 C CA . GLU A 1 84 ? 7.781 -5.568 -8.033 1.00 91.19 84 GLU A CA 1
ATOM 682 C C . GLU A 1 84 ? 7.145 -5.866 -6.667 1.00 91.19 84 GLU A C 1
ATOM 684 O O . GLU A 1 84 ? 6.239 -6.690 -6.556 1.00 91.19 84 GLU A O 1
ATOM 689 N N . SER A 1 85 ? 7.548 -5.130 -5.632 1.00 87.81 85 SER A N 1
ATOM 690 C CA . SER A 1 85 ? 6.999 -5.287 -4.281 1.00 87.81 85 SER A CA 1
ATOM 691 C C . SER A 1 85 ? 5.538 -4.847 -4.180 1.00 87.81 85 SER A C 1
ATOM 693 O O . SER A 1 85 ? 4.749 -5.515 -3.517 1.00 87.81 85 SER A O 1
ATOM 695 N N . LEU A 1 86 ? 5.153 -3.768 -4.870 1.00 88.38 86 LEU A N 1
ATOM 696 C CA . LEU A 1 86 ? 3.758 -3.346 -4.983 1.00 88.38 86 LEU A CA 1
ATOM 697 C C . LEU A 1 86 ? 2.914 -4.395 -5.715 1.00 88.38 86 LEU A C 1
ATOM 699 O O . LEU A 1 86 ? 1.824 -4.717 -5.255 1.00 88.38 86 LEU A O 1
ATOM 703 N N . ALA A 1 87 ? 3.419 -4.961 -6.813 1.00 88.50 87 ALA A N 1
ATOM 704 C CA . ALA A 1 87 ? 2.726 -6.020 -7.539 1.00 88.50 87 ALA A CA 1
ATOM 705 C C . ALA A 1 87 ? 2.507 -7.264 -6.662 1.00 88.50 87 ALA A C 1
ATOM 707 O O . ALA A 1 87 ? 1.421 -7.832 -6.678 1.00 88.50 87 ALA A O 1
ATOM 708 N N . HIS A 1 88 ? 3.500 -7.649 -5.854 1.00 87.50 88 HIS A N 1
ATOM 709 C CA . HIS A 1 88 ? 3.365 -8.753 -4.903 1.00 87.50 88 HIS A CA 1
ATOM 710 C C . HIS A 1 88 ? 2.387 -8.472 -3.759 1.00 87.50 88 HIS A C 1
ATOM 712 O O . HIS A 1 88 ? 1.773 -9.408 -3.266 1.00 87.50 88 HIS A O 1
ATOM 718 N N . ALA A 1 89 ? 2.243 -7.220 -3.323 1.00 85.19 89 ALA A N 1
ATOM 719 C CA . ALA A 1 89 ? 1.310 -6.861 -2.255 1.00 85.19 89 ALA A CA 1
ATOM 720 C C . ALA A 1 89 ? -0.160 -6.807 -2.717 1.00 85.19 89 ALA A C 1
ATOM 722 O O . ALA A 1 89 ? -1.059 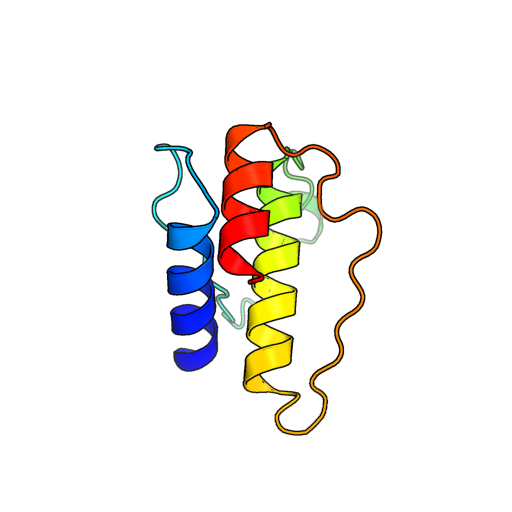-6.830 -1.882 1.00 85.19 89 ALA A O 1
ATOM 723 N N . LEU A 1 90 ? -0.405 -6.698 -4.028 1.00 82.56 90 LEU A N 1
ATOM 724 C CA . LEU A 1 90 ? -1.744 -6.592 -4.620 1.00 82.56 90 LEU A CA 1
ATOM 725 C C . LEU A 1 90 ? -2.336 -7.940 -5.083 1.00 82.56 90 LEU A C 1
ATOM 727 O O . LEU A 1 90 ? -3.465 -7.948 -5.576 1.00 82.56 90 LEU A O 1
ATOM 731 N N . VAL A 1 91 ? -1.594 -9.049 -4.964 1.00 72.88 91 VAL A N 1
ATOM 732 C CA . VAL A 1 91 ? -1.984 -10.408 -5.401 1.00 72.88 91 VAL A CA 1
ATOM 733 C C . VAL A 1 91 ? -2.074 -11.338 -4.201 1.00 72.88 91 VAL A C 1
ATOM 735 O O . VAL A 1 91 ? -3.063 -12.102 -4.141 1.00 72.88 91 VAL A O 1
#

pLDDT: mean 79.31, std 13.21, range [46.41, 92.94]

InterPro domains:
  IPR027417 P-loop containing nucleoside triphosphate hydrolase [G3DSA:3.40.50.300] (1-91)
  IPR027417 P-loop containing nucleoside triphosphate hydrolase [SSF52540] (50-90)

Sequence (91 aa):
MEEINKIIRDLWRSTYRGQDIEYIEIRSDADENVSASDKRRNYNYRVVLASLIIRLALAETFCLNCGILALDEPTTNLDRENIESLAHALV

Radius of gyration: 14.39 Å; chains: 1; bounding box: 35×39×30 Å

Secondary structure (DSSP, 8-state):
-HHHHHHHHHHHHHH---SS-S---------TT--GGGG-----THHHHHHHHHHHHHHHHH-TT------SSTTTT--HHHHHHHHHHT-